Protein AF-A0A5C4X2U1-F1 (afdb_monomer)

Radius of gyration: 14.79 Å; Cα contacts (8 Å, |Δi|>4): 29; chains: 1; bounding box: 51×21×28 Å

Foldseek 3Di:
DPPDPPQQDAPDDDDPPVVVVVLCVCCVVPADDDPVNVVVVVVLNPDSYHNPDDRRVVVVVVVVPPD

Solvent-accessible surface area (backbone atoms only — not comparable to full-atom values): 4299 Å² total; per-residue (Å²): 132,84,80,72,80,76,71,46,63,70,64,62,79,88,66,57,69,69,58,53,51,53,52,47,55,49,31,75,73,71,56,88,81,53,7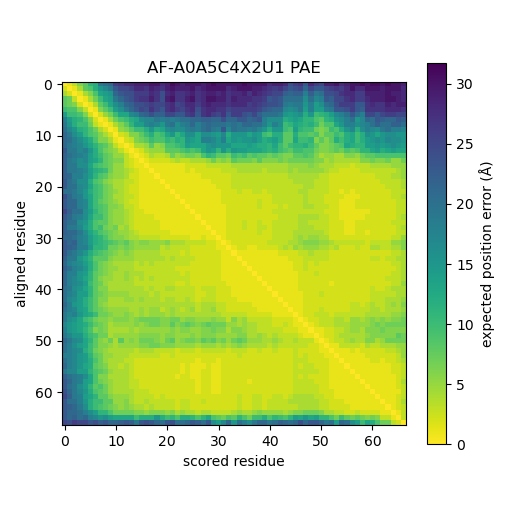2,67,58,52,49,50,53,52,52,52,72,70,45,76,57,55,49,76,75,72,56,68,60,60,51,51,51,51,52,70,73,74,107

Secondary structure (DSSP, 8-state):
----------------HHHHHHHHHHHHHH----HHHHHHHHHHHHSSS---PPPHHHHHHHHHHH-

Sequence (67 aa):
MSESESSAPANRYPAADEWQAVDRYFTDTLVGVDDALIAARRSGAATSMPNAEVAANQGAFRGLIIA

Structure (mmCIF, N/CA/C/O backbone):
data_AF-A0A5C4X2U1-F1
#
_entry.id   AF-A0A5C4X2U1-F1
#
loop_
_atom_site.group_PDB
_atom_site.id
_atom_site.type_symbol
_atom_site.label_atom_id
_atom_site.label_alt_id
_atom_site.label_comp_id
_atom_site.label_asym_id
_atom_site.label_entity_id
_atom_site.label_seq_id
_atom_site.pdbx_PDB_ins_code
_atom_site.Cartn_x
_atom_site.Cartn_y
_atom_site.Cartn_z
_atom_site.occupancy
_atom_site.B_iso_or_equiv
_atom_site.auth_seq_id
_atom_site.auth_comp_id
_atom_site.auth_asym_id
_atom_site.auth_atom_id
_atom_site.pdbx_PDB_model_num
ATOM 1 N N . MET A 1 1 ? 38.075 -7.695 -16.377 1.00 37.44 1 MET A N 1
ATOM 2 C CA . MET A 1 1 ? 37.306 -6.822 -15.469 1.00 37.44 1 MET A CA 1
ATOM 3 C C . MET A 1 1 ? 35.845 -7.075 -15.783 1.00 37.44 1 MET A C 1
ATOM 5 O O . MET A 1 1 ? 35.403 -6.630 -16.829 1.00 37.44 1 MET A O 1
ATOM 9 N N . SER A 1 2 ? 35.151 -7.892 -14.985 1.00 41.19 2 SER A N 1
ATOM 10 C CA . SER A 1 2 ? 33.697 -8.040 -15.127 1.00 41.19 2 SER A CA 1
ATOM 11 C C . SER A 1 2 ? 33.066 -6.814 -14.494 1.00 41.19 2 SER A C 1
ATOM 13 O O . SER A 1 2 ? 33.085 -6.678 -13.273 1.00 41.19 2 SER A O 1
ATOM 15 N N . GLU A 1 3 ? 32.579 -5.900 -15.325 1.00 46.06 3 GLU A N 1
ATOM 16 C CA . GLU A 1 3 ? 31.596 -4.908 -14.911 1.00 46.06 3 GLU A CA 1
ATOM 17 C C . GLU A 1 3 ? 30.354 -5.683 -14.472 1.00 46.06 3 GLU A C 1
ATOM 19 O O . GLU A 1 3 ? 29.617 -6.223 -15.293 1.00 46.06 3 GLU A O 1
ATOM 24 N N . SER A 1 4 ? 30.197 -5.841 -13.160 1.00 52.25 4 SER A N 1
ATOM 25 C CA . SER A 1 4 ? 28.980 -6.361 -12.553 1.00 52.25 4 SER A CA 1
ATOM 26 C C . SER A 1 4 ? 27.808 -5.556 -13.104 1.00 52.25 4 SER A C 1
ATOM 28 O O . SER A 1 4 ? 27.775 -4.339 -12.915 1.00 52.25 4 SER A O 1
ATOM 30 N N . GLU A 1 5 ? 26.893 -6.218 -13.816 1.00 51.84 5 GLU A N 1
ATOM 31 C CA . GLU A 1 5 ? 25.672 -5.613 -14.342 1.00 51.84 5 GLU A CA 1
ATOM 32 C C . GLU A 1 5 ? 25.027 -4.769 -13.242 1.00 51.84 5 GLU A C 1
ATOM 34 O O . GLU A 1 5 ? 24.655 -5.266 -12.176 1.00 51.84 5 GLU A O 1
ATOM 39 N N . SER A 1 6 ? 24.990 -3.458 -13.479 1.00 49.81 6 SER A N 1
ATOM 40 C CA . SER A 1 6 ? 24.424 -2.490 -12.554 1.00 49.81 6 SER A CA 1
ATOM 41 C C . SER A 1 6 ? 22.942 -2.811 -12.394 1.00 49.81 6 SER A C 1
ATOM 43 O O . SER A 1 6 ? 22.139 -2.521 -13.281 1.00 49.81 6 SER A O 1
ATOM 45 N N . SER A 1 7 ? 22.591 -3.462 -11.282 1.00 60.88 7 SER A N 1
ATOM 46 C CA . SER A 1 7 ? 21.209 -3.603 -10.824 1.00 60.88 7 SER A CA 1
ATOM 47 C C . SER A 1 7 ? 20.536 -2.238 -10.948 1.00 60.88 7 SER A C 1
ATOM 49 O O . SER A 1 7 ? 21.085 -1.252 -10.455 1.00 60.88 7 SER A O 1
ATOM 51 N N . ALA A 1 8 ? 19.385 -2.178 -11.628 1.00 56.16 8 ALA A N 1
ATOM 52 C CA . ALA A 1 8 ? 18.663 -0.939 -11.910 1.00 56.16 8 ALA A CA 1
ATOM 53 C C . ALA A 1 8 ? 18.665 -0.000 -10.686 1.00 56.16 8 ALA A C 1
ATOM 55 O O . ALA A 1 8 ? 18.425 -0.472 -9.566 1.00 56.16 8 ALA A O 1
ATOM 56 N N . PRO A 1 9 ? 18.957 1.306 -10.854 1.00 56.28 9 PRO A N 1
ATOM 57 C CA . PRO A 1 9 ? 19.092 2.214 -9.727 1.00 56.28 9 PRO A CA 1
ATOM 58 C C . PRO A 1 9 ? 17.790 2.220 -8.927 1.00 56.28 9 PRO A C 1
ATOM 60 O O . PRO A 1 9 ? 16.716 2.541 -9.443 1.00 56.28 9 PRO A O 1
ATOM 63 N N . ALA A 1 10 ? 17.878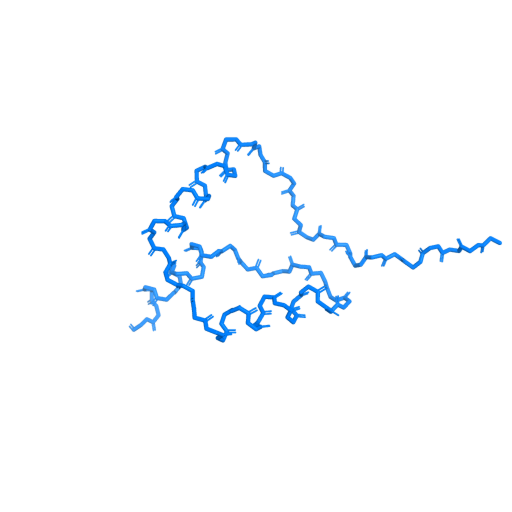 1.831 -7.655 1.00 62.81 10 ALA A N 1
ATOM 64 C CA . ALA A 1 10 ? 16.735 1.860 -6.766 1.00 62.81 10 ALA A CA 1
ATOM 65 C C . ALA A 1 10 ? 16.320 3.322 -6.566 1.00 62.81 10 ALA A C 1
ATOM 67 O O . ALA A 1 10 ? 17.007 4.077 -5.884 1.00 62.81 10 ALA A O 1
ATOM 68 N N . ASN A 1 11 ? 15.177 3.722 -7.127 1.00 64.56 11 ASN A N 1
ATOM 69 C CA . ASN A 1 11 ? 14.560 5.022 -6.856 1.00 64.56 11 ASN A CA 1
ATOM 70 C C . ASN A 1 11 ? 13.868 5.027 -5.477 1.00 64.56 11 ASN A C 1
ATOM 72 O O . ASN A 1 11 ? 12.719 5.429 -5.322 1.00 64.56 11 ASN A O 1
ATOM 76 N N . ARG A 1 12 ? 14.559 4.498 -4.465 1.00 66.44 12 ARG A N 1
ATOM 77 C CA . ARG A 1 12 ? 14.124 4.471 -3.074 1.00 66.44 12 ARG A CA 1
ATOM 78 C C . ARG A 1 12 ? 15.186 5.192 -2.268 1.00 66.44 12 ARG A C 1
ATOM 80 O O . ARG A 1 12 ? 16.262 4.652 -2.028 1.00 66.44 12 ARG A O 1
ATOM 87 N N . TYR A 1 13 ? 14.887 6.418 -1.864 1.00 66.56 13 TYR A N 1
ATOM 88 C CA . TYR A 1 13 ? 15.685 7.080 -0.843 1.00 66.56 13 TYR A CA 1
ATOM 89 C C . TYR A 1 13 ? 15.470 6.338 0.480 1.00 66.56 13 TYR A C 1
ATOM 91 O O . TYR A 1 13 ? 14.317 6.043 0.813 1.00 66.56 13 TYR A O 1
ATOM 99 N N . PRO A 1 14 ? 16.536 5.999 1.225 1.00 70.06 14 PRO A N 1
ATOM 100 C CA . PRO A 1 14 ? 16.377 5.369 2.525 1.00 70.06 14 PRO A CA 1
ATOM 101 C C . PRO A 1 14 ? 15.607 6.320 3.447 1.00 70.06 14 PRO A C 1
ATOM 103 O O . PRO A 1 14 ? 16.083 7.404 3.782 1.00 70.06 14 PRO A O 1
ATOM 106 N N . ALA A 1 15 ? 14.392 5.921 3.818 1.00 80.38 15 ALA A N 1
ATOM 107 C CA . ALA A 1 15 ? 13.630 6.574 4.872 1.00 80.38 15 ALA A CA 1
ATOM 108 C C . ALA A 1 15 ? 14.183 6.134 6.232 1.00 80.38 15 ALA A C 1
ATOM 110 O O . AL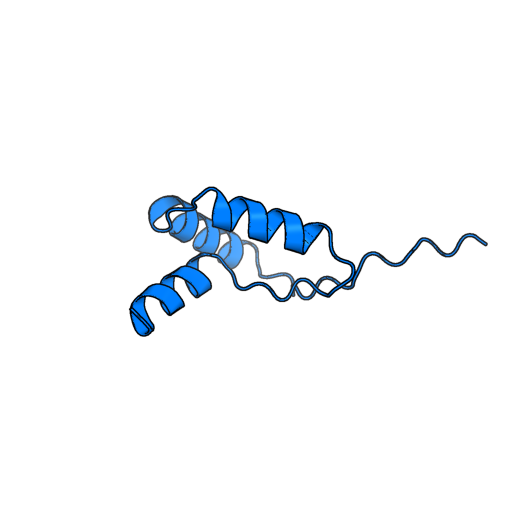A A 1 15 ? 14.618 4.986 6.360 1.00 80.38 15 ALA A O 1
ATOM 111 N N . ALA A 1 16 ? 14.139 7.016 7.236 1.00 92.81 16 ALA A N 1
ATOM 112 C CA . ALA A 1 16 ? 14.527 6.643 8.596 1.00 92.81 16 ALA 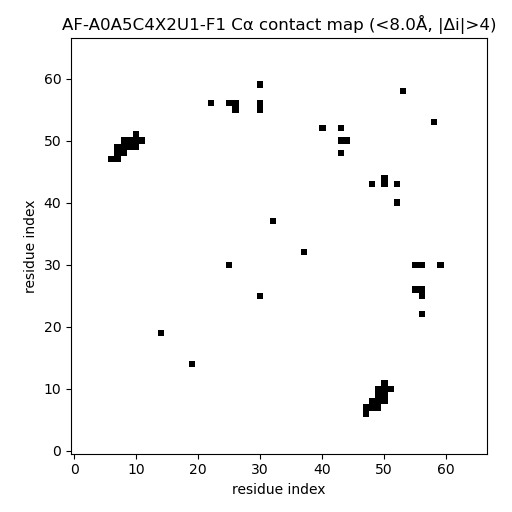A CA 1
ATOM 113 C C . ALA A 1 16 ? 13.661 5.478 9.109 1.00 92.81 16 ALA A C 1
ATOM 115 O O . ALA A 1 16 ? 12.512 5.312 8.682 1.00 92.81 16 ALA A O 1
ATOM 116 N N . ASP A 1 17 ? 14.211 4.669 10.011 1.00 94.12 17 ASP A N 1
ATOM 117 C CA . ASP A 1 17 ? 13.587 3.421 10.459 1.00 94.12 17 ASP A CA 1
ATOM 118 C C . ASP A 1 17 ? 12.202 3.647 11.079 1.00 94.12 17 ASP A C 1
ATOM 120 O O . ASP A 1 17 ? 11.291 2.840 10.888 1.00 94.12 17 ASP A O 1
ATOM 124 N N . GLU A 1 18 ? 11.999 4.781 11.750 1.00 94.94 18 GLU A N 1
ATOM 125 C CA . GLU A 1 18 ? 10.718 5.170 12.337 1.00 94.94 18 GLU A CA 1
ATOM 126 C C . GLU A 1 18 ? 9.642 5.357 11.264 1.00 94.94 18 GLU A C 1
ATOM 128 O O . GLU A 1 18 ? 8.511 4.897 11.426 1.00 94.94 18 GLU A O 1
ATOM 133 N N . TRP A 1 19 ? 9.998 5.970 10.131 1.00 93.75 19 TRP A N 1
ATOM 134 C CA . TRP A 1 19 ? 9.079 6.141 9.005 1.00 93.75 19 TRP A CA 1
ATOM 135 C C . TRP A 1 19 ? 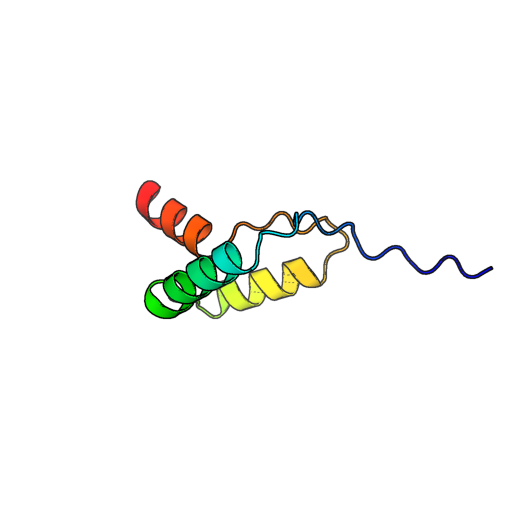8.715 4.800 8.378 1.00 93.75 19 TRP A C 1
ATOM 137 O O . TRP A 1 19 ? 7.548 4.567 8.074 1.00 93.75 19 TRP A O 1
ATOM 147 N N . GLN A 1 20 ? 9.683 3.889 8.243 1.00 92.69 20 GLN A N 1
ATOM 148 C CA . GLN A 1 20 ? 9.414 2.539 7.744 1.00 92.69 20 GLN A CA 1
ATOM 149 C C . GLN A 1 20 ? 8.521 1.741 8.704 1.00 92.69 20 GLN A C 1
ATOM 151 O O . GLN A 1 20 ? 7.660 0.983 8.259 1.00 92.69 20 GLN A O 1
ATOM 156 N N . ALA A 1 21 ? 8.716 1.900 10.016 1.00 95.75 21 ALA A N 1
ATOM 157 C CA . ALA A 1 21 ? 7.915 1.227 11.033 1.00 95.75 21 ALA A CA 1
ATOM 158 C C . ALA A 1 21 ? 6.455 1.702 11.010 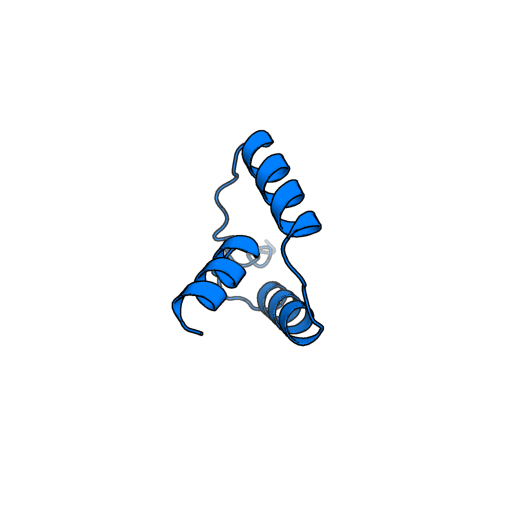1.00 95.75 21 ALA A C 1
ATOM 160 O O . ALA A 1 21 ? 5.541 0.876 11.031 1.00 95.75 21 ALA A O 1
ATOM 161 N N . VAL A 1 22 ? 6.237 3.015 10.909 1.00 96.19 22 VAL A N 1
ATOM 162 C CA . VAL A 1 22 ? 4.898 3.609 10.795 1.00 96.19 22 VAL A CA 1
ATOM 163 C C . VAL A 1 22 ? 4.214 3.183 9.493 1.00 96.19 22 VAL A C 1
ATOM 165 O O . VAL A 1 22 ? 3.057 2.763 9.521 1.00 96.19 22 VAL A O 1
ATOM 168 N N . ASP A 1 23 ? 4.928 3.238 8.365 1.00 94.94 23 ASP A N 1
ATOM 169 C CA . ASP A 1 23 ? 4.396 2.841 7.057 1.00 94.94 23 ASP A CA 1
ATOM 170 C C . ASP A 1 23 ? 3.968 1.368 7.039 1.00 94.94 23 ASP A C 1
ATOM 172 O O . ASP A 1 23 ? 2.879 1.036 6.561 1.00 94.94 23 ASP A O 1
ATOM 176 N N . ARG A 1 24 ? 4.783 0.493 7.646 1.00 94.81 24 ARG A N 1
ATOM 177 C CA . ARG A 1 24 ? 4.470 -0.929 7.820 1.00 94.81 24 ARG A CA 1
ATOM 178 C C . ARG A 1 24 ? 3.231 -1.130 8.680 1.00 94.81 24 ARG A C 1
ATOM 180 O O . ARG A 1 24 ? 2.317 -1.820 8.248 1.00 94.81 24 ARG A O 1
ATOM 187 N N . TYR A 1 25 ? 3.169 -0.494 9.851 1.00 97.00 25 TYR A N 1
ATOM 188 C CA . TYR A 1 25 ? 2.024 -0.624 10.753 1.00 97.00 25 TYR A CA 1
ATOM 189 C C . TYR A 1 25 ? 0.703 -0.266 10.060 1.00 97.00 25 TYR A C 1
ATOM 191 O O . TYR A 1 25 ? -0.259 -1.034 10.120 1.00 97.00 25 TYR A O 1
ATOM 199 N N . PHE A 1 26 ? 0.657 0.869 9.359 1.00 97.00 26 PHE A N 1
ATOM 200 C CA . PHE A 1 26 ? -0.557 1.284 8.660 1.00 97.00 26 PHE A CA 1
ATOM 201 C C . PHE A 1 26 ? -0.870 0.416 7.447 1.00 97.00 26 PHE A C 1
ATOM 203 O O . PHE A 1 26 ? -2.034 0.082 7.239 1.00 97.00 26 PHE A O 1
ATOM 210 N N . THR A 1 27 ? 0.136 0.028 6.663 1.00 95.81 27 THR A N 1
ATOM 211 C CA . THR A 1 27 ? -0.076 -0.838 5.498 1.00 95.81 27 THR A CA 1
ATOM 212 C C . THR A 1 27 ? -0.621 -2.200 5.921 1.00 95.81 27 THR A C 1
ATOM 214 O O . THR A 1 27 ? -1.644 -2.621 5.391 1.00 95.81 27 THR A O 1
ATOM 217 N N . ASP A 1 28 ? -0.013 -2.838 6.922 1.00 95.88 28 ASP A N 1
ATOM 218 C CA . ASP A 1 28 ? -0.421 -4.162 7.403 1.00 95.88 28 ASP A CA 1
ATOM 219 C C . ASP A 1 28 ? -1.821 -4.143 8.040 1.00 95.88 28 ASP A C 1
ATOM 221 O O . ASP A 1 28 ? -2.549 -5.132 7.980 1.00 95.88 28 ASP A O 1
ATOM 225 N N . THR A 1 29 ? -2.210 -3.016 8.648 1.00 97.44 29 THR A N 1
ATOM 226 C CA . THR A 1 29 ? -3.498 -2.892 9.349 1.00 97.44 29 THR A CA 1
ATOM 227 C C . THR A 1 29 ? -4.641 -2.458 8.428 1.00 97.44 29 THR A C 1
ATOM 229 O O . THR A 1 29 ? -5.783 -2.861 8.645 1.00 97.44 29 THR A O 1
ATOM 232 N N . LEU A 1 30 ? -4.371 -1.602 7.436 1.00 96.44 30 LEU A N 1
ATOM 233 C CA . LEU A 1 30 ? -5.414 -0.882 6.691 1.00 96.44 30 LEU A CA 1
ATOM 234 C C . LEU A 1 30 ? -5.477 -1.219 5.201 1.00 96.44 30 LEU A C 1
ATOM 236 O O . LEU A 1 30 ? -6.498 -0.944 4.570 1.00 96.44 30 LEU A O 1
ATOM 240 N N . VAL A 1 31 ? -4.411 -1.763 4.611 1.00 95.56 31 VAL A N 1
ATOM 241 C CA . VAL A 1 31 ? -4.329 -1.954 3.159 1.00 95.56 31 VAL A CA 1
ATOM 242 C C . VAL A 1 31 ? -4.483 -3.430 2.810 1.00 95.56 31 VAL A C 1
ATOM 244 O O . VAL A 1 31 ? -3.591 -4.241 3.044 1.00 95.56 31 VAL A O 1
ATOM 247 N N . GLY A 1 32 ? -5.612 -3.777 2.190 1.00 92.38 32 GLY A N 1
ATOM 248 C CA . GLY A 1 32 ? -5.789 -5.080 1.553 1.00 92.38 32 GLY A CA 1
ATOM 249 C C . GLY A 1 32 ? -4.976 -5.169 0.259 1.00 92.38 32 GLY A C 1
ATOM 250 O O . GLY A 1 32 ? -5.054 -4.273 -0.580 1.00 92.38 32 GLY A O 1
ATOM 251 N N . VAL A 1 33 ? -4.208 -6.247 0.090 1.00 91.31 33 VAL A N 1
ATOM 252 C CA . VAL A 1 33 ? -3.423 -6.514 -1.125 1.00 91.31 33 VAL A CA 1
ATOM 253 C C . VAL A 1 33 ? -3.962 -7.776 -1.794 1.00 91.31 33 VAL A C 1
ATOM 255 O O . VAL A 1 33 ? -3.986 -8.835 -1.170 1.00 91.31 33 VAL A O 1
ATOM 258 N N . ASP A 1 34 ? -4.387 -7.661 -3.052 1.00 95.31 34 ASP A N 1
ATOM 259 C CA . ASP A 1 34 ? -4.860 -8.787 -3.860 1.00 95.31 34 ASP A CA 1
ATOM 260 C C . ASP A 1 34 ? -3.745 -9.403 -4.728 1.00 95.31 34 ASP A C 1
ATOM 262 O O . ASP A 1 34 ? -2.610 -8.914 -4.796 1.00 95.31 34 ASP A O 1
ATOM 266 N N . ASP A 1 35 ? -4.078 -10.493 -5.420 1.00 97.56 35 ASP A N 1
ATOM 267 C CA . ASP A 1 35 ? -3.139 -11.210 -6.285 1.00 97.56 35 ASP A CA 1
ATOM 268 C C . ASP A 1 35 ? -2.608 -10.347 -7.440 1.00 97.56 35 ASP A C 1
ATOM 270 O O . ASP A 1 35 ? -1.454 -10.507 -7.853 1.00 97.56 35 ASP A O 1
ATOM 274 N N . ALA A 1 36 ? -3.410 -9.407 -7.949 1.00 96.38 36 ALA A N 1
ATOM 275 C CA . ALA A 1 36 ? -3.00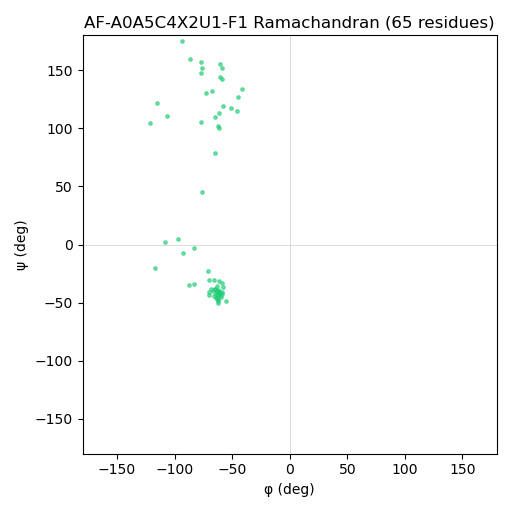7 -8.525 -9.037 1.00 96.38 36 ALA A CA 1
ATOM 276 C C . ALA A 1 36 ? -1.953 -7.512 -8.567 1.00 96.38 36 ALA A C 1
ATOM 278 O O . ALA A 1 36 ? -0.936 -7.322 -9.240 1.00 96.38 36 ALA A O 1
ATOM 279 N N . LEU A 1 37 ? -2.133 -6.918 -7.386 1.00 94.19 37 LEU A N 1
ATOM 280 C CA . LEU A 1 37 ? -1.156 -6.026 -6.761 1.00 94.19 37 LEU A CA 1
ATOM 281 C C . LEU A 1 37 ? 0.140 -6.766 -6.399 1.00 94.19 37 LEU A C 1
ATOM 283 O O . LEU A 1 37 ? 1.236 -6.234 -6.607 1.00 94.19 37 LEU A O 1
ATOM 287 N N . ILE A 1 38 ? 0.045 -8.015 -5.926 1.00 94.75 38 ILE A N 1
ATOM 288 C CA . ILE A 1 38 ? 1.219 -8.870 -5.684 1.00 94.75 38 ILE A CA 1
ATOM 289 C C . ILE A 1 38 ? 1.975 -9.127 -6.993 1.00 94.75 38 ILE A C 1
ATOM 291 O O . ILE A 1 38 ? 3.202 -8.981 -7.039 1.00 94.75 38 ILE A O 1
ATOM 295 N N . ALA A 1 39 ? 1.266 -9.495 -8.062 1.00 95.88 39 ALA A N 1
ATOM 296 C CA . ALA A 1 39 ? 1.861 -9.743 -9.371 1.00 95.88 39 ALA A CA 1
ATOM 297 C C . ALA A 1 39 ? 2.525 -8.481 -9.943 1.00 95.88 39 ALA A C 1
ATOM 299 O O . ALA A 1 39 ? 3.662 -8.548 -10.415 1.00 95.88 39 ALA A O 1
ATOM 300 N N . ALA A 1 40 ? 1.872 -7.322 -9.826 1.00 93.00 40 ALA A N 1
ATOM 301 C CA . ALA A 1 40 ? 2.422 -6.040 -10.255 1.00 93.00 40 ALA A CA 1
ATOM 302 C C . ALA A 1 40 ? 3.728 -5.706 -9.517 1.00 93.00 40 ALA A C 1
ATOM 304 O O . ALA A 1 40 ? 4.724 -5.355 -10.151 1.00 93.00 40 ALA A O 1
ATOM 305 N N . ARG A 1 41 ? 3.774 -5.899 -8.190 1.00 90.19 41 ARG A N 1
ATOM 306 C CA . ARG A 1 41 ? 4.989 -5.662 -7.394 1.00 90.19 41 ARG A CA 1
ATOM 307 C C . ARG A 1 41 ? 6.139 -6.586 -7.797 1.00 90.19 41 ARG A C 1
ATOM 309 O O . ARG A 1 41 ? 7.279 -6.136 -7.896 1.00 90.19 41 ARG A O 1
ATOM 316 N N . ARG A 1 42 ? 5.853 -7.866 -8.061 1.00 91.81 42 ARG A N 1
ATOM 317 C CA . ARG A 1 42 ? 6.852 -8.826 -8.567 1.00 91.81 42 ARG A CA 1
ATOM 318 C C . ARG A 1 42 ? 7.369 -8.428 -9.948 1.00 91.81 42 ARG A C 1
ATOM 320 O O . ARG A 1 42 ? 8.572 -8.478 -10.173 1.00 91.81 42 ARG A O 1
ATOM 327 N N . SER A 1 43 ? 6.480 -7.991 -10.840 1.00 91.31 43 SER A N 1
ATOM 328 C CA . SER A 1 43 ? 6.864 -7.490 -12.163 1.00 91.31 43 SER A CA 1
ATOM 329 C C . SER A 1 43 ? 7.758 -6.251 -12.067 1.00 91.31 43 SER A C 1
ATOM 331 O O . SER A 1 43 ? 8.722 -6.148 -12.819 1.00 91.31 43 SER A O 1
ATOM 333 N N . GLY A 1 44 ? 7.466 -5.334 -11.137 1.00 87.75 44 GLY A N 1
ATOM 334 C CA . GLY A 1 44 ? 8.292 -4.153 -10.871 1.00 87.75 44 GLY A CA 1
ATOM 335 C C . GLY A 1 44 ? 9.699 -4.509 -10.382 1.00 87.75 44 GLY A C 1
ATOM 336 O O . GLY A 1 44 ? 10.677 -3.929 -10.831 1.00 87.75 44 GLY A O 1
ATOM 337 N N . ALA A 1 45 ? 9.828 -5.531 -9.535 1.00 86.69 45 ALA A N 1
ATOM 338 C CA . ALA A 1 45 ? 11.136 -6.000 -9.078 1.00 86.69 45 ALA A CA 1
ATOM 339 C C . ALA A 1 45 ? 11.953 -6.726 -10.168 1.00 86.69 45 ALA A C 1
ATOM 341 O O . ALA A 1 45 ? 13.171 -6.823 -10.050 1.00 86.69 45 ALA A O 1
ATOM 342 N N . ALA A 1 46 ? 11.295 -7.263 -11.200 1.00 89.25 46 ALA A N 1
ATOM 343 C CA . ALA A 1 46 ? 11.931 -8.032 -12.271 1.00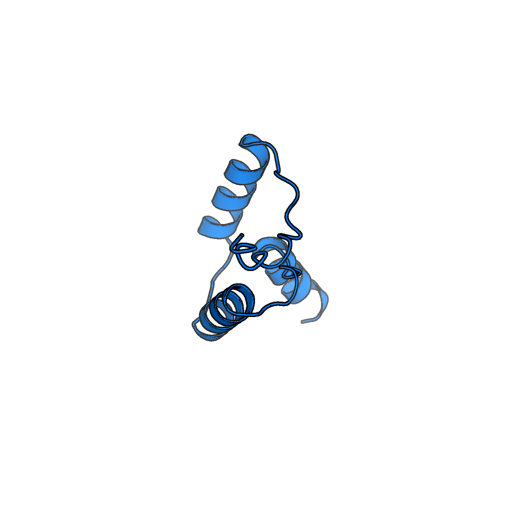 89.25 46 ALA A CA 1
ATOM 344 C C . ALA A 1 46 ? 12.339 -7.186 -13.493 1.00 89.25 46 ALA A C 1
ATOM 346 O O . ALA A 1 46 ? 12.966 -7.709 -14.413 1.00 89.25 46 ALA A O 1
ATOM 347 N N . THR A 1 47 ? 11.961 -5.907 -13.543 1.00 85.69 47 THR A N 1
ATOM 348 C CA . THR A 1 47 ? 12.308 -5.021 -14.661 1.00 85.69 47 THR A CA 1
ATOM 349 C C . THR A 1 47 ? 13.671 -4.357 -14.460 1.00 85.69 47 THR A C 1
ATOM 351 O O . THR A 1 47 ? 14.174 -4.234 -13.348 1.00 85.69 47 THR A O 1
ATOM 354 N N . SER A 1 48 ? 14.269 -3.892 -15.557 1.00 84.44 48 SER A N 1
ATOM 355 C CA . SER A 1 48 ? 15.464 -3.043 -15.545 1.00 84.44 48 SER A CA 1
ATOM 356 C C .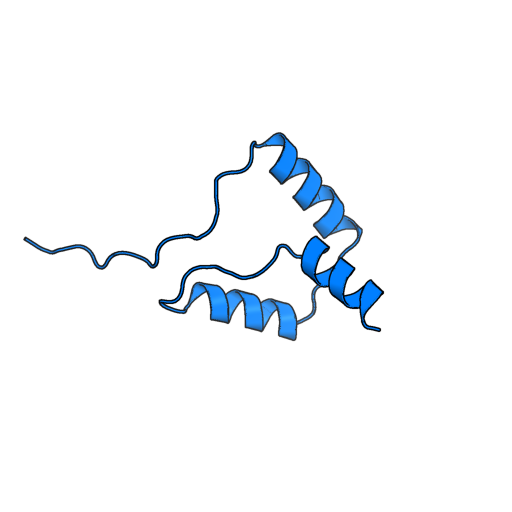 SER A 1 48 ? 15.142 -1.558 -15.329 1.00 84.44 48 SER A C 1
ATOM 358 O O . SER A 1 48 ? 16.049 -0.727 -15.298 1.00 84.44 48 SER A O 1
ATOM 360 N N . MET A 1 49 ? 13.857 -1.199 -15.249 1.00 84.50 49 MET A N 1
ATOM 361 C CA . MET A 1 49 ? 13.421 0.172 -14.978 1.00 84.50 49 MET A CA 1
ATOM 362 C C . MET A 1 49 ? 13.599 0.518 -13.489 1.00 84.50 49 MET A C 1
ATOM 364 O O . MET A 1 49 ? 13.513 -0.371 -12.643 1.00 84.50 49 MET A O 1
ATOM 368 N N . PRO A 1 50 ? 13.812 1.798 -13.135 1.00 80.75 50 PRO A N 1
ATOM 369 C CA . PRO A 1 50 ? 13.867 2.217 -11.738 1.00 80.75 50 PRO A CA 1
ATOM 370 C C . PRO A 1 50 ? 12.564 1.893 -10.995 1.00 80.75 50 PRO A C 1
ATOM 372 O O . PRO A 1 50 ? 11.478 2.071 -11.547 1.00 80.75 50 PRO A O 1
ATOM 375 N N . ASN A 1 51 ? 12.682 1.486 -9.728 1.00 78.06 51 ASN A N 1
ATOM 376 C CA . ASN A 1 51 ? 11.558 1.188 -8.828 1.00 78.06 51 ASN A CA 1
ATOM 377 C C . ASN A 1 51 ? 10.727 2.452 -8.520 1.00 78.06 51 ASN A C 1
ATOM 379 O O . ASN A 1 51 ? 10.933 3.103 -7.496 1.00 78.06 51 ASN A O 1
ATOM 383 N N . ALA A 1 52 ? 9.860 2.853 -9.450 1.00 85.12 52 ALA A N 1
ATOM 384 C CA . ALA A 1 52 ? 9.040 4.063 -9.386 1.00 85.12 52 ALA A CA 1
ATOM 385 C C . ALA A 1 52 ? 7.613 3.803 -8.872 1.00 85.12 52 ALA A C 1
ATOM 387 O O . ALA A 1 52 ? 6.775 4.708 -8.879 1.00 85.12 52 ALA A O 1
ATOM 388 N N . GLU A 1 53 ? 7.312 2.572 -8.458 1.00 88.12 53 GLU A N 1
ATOM 389 C CA . GLU A 1 53 ? 6.050 2.240 -7.820 1.00 88.12 53 GLU A CA 1
ATOM 390 C C . GLU A 1 53 ? 5.855 3.027 -6.519 1.00 88.12 53 GLU A C 1
ATOM 392 O O . GLU A 1 53 ? 6.789 3.281 -5.757 1.00 88.12 53 GLU A O 1
ATOM 397 N N . VAL A 1 54 ? 4.609 3.412 -6.254 1.00 91.38 54 VAL A N 1
ATOM 398 C CA . VAL A 1 54 ? 4.247 4.085 -5.006 1.00 91.38 54 VAL A CA 1
ATOM 399 C C . VAL A 1 54 ? 4.157 3.083 -3.851 1.00 91.38 54 VAL A C 1
ATOM 401 O O . VAL A 1 54 ? 3.901 1.896 -4.060 1.00 91.38 54 VAL A O 1
ATOM 404 N N . ALA A 1 55 ? 4.313 3.568 -2.616 1.00 90.44 55 ALA A N 1
ATOM 405 C CA . ALA A 1 55 ? 4.016 2.774 -1.426 1.00 90.44 55 ALA A CA 1
ATOM 406 C C . ALA A 1 55 ? 2.534 2.349 -1.392 1.00 90.44 55 ALA A C 1
ATOM 408 O O . ALA A 1 55 ? 1.665 2.999 -1.981 1.00 90.44 55 ALA A O 1
ATOM 409 N N . ALA A 1 56 ? 2.234 1.250 -0.698 1.00 93.56 56 ALA A N 1
ATOM 410 C CA . ALA A 1 56 ? 0.904 0.638 -0.707 1.00 93.56 56 ALA A CA 1
ATOM 411 C C . ALA A 1 56 ? -0.190 1.588 -0.185 1.00 93.56 56 ALA A C 1
ATOM 413 O O . ALA A 1 56 ? -1.245 1.714 -0.802 1.00 93.56 56 ALA A O 1
ATOM 414 N N . ASN A 1 57 ? 0.088 2.328 0.890 1.00 94.25 57 ASN A N 1
ATOM 415 C CA . ASN A 1 57 ? -0.803 3.365 1.416 1.00 94.25 57 ASN A CA 1
ATOM 416 C C . ASN A 1 57 ? -1.036 4.529 0.431 1.00 94.25 57 ASN A C 1
ATOM 418 O O . ASN A 1 57 ? -2.150 5.037 0.345 1.00 94.25 57 ASN A O 1
ATOM 422 N N . GLN A 1 58 ? -0.032 4.924 -0.357 1.00 94.12 58 GLN A N 1
ATOM 423 C CA . GLN A 1 58 ? -0.170 5.945 -1.403 1.00 94.12 58 GLN A CA 1
ATOM 424 C C . GLN A 1 58 ? -1.043 5.443 -2.563 1.00 94.12 58 GLN A C 1
ATOM 426 O O . GLN A 1 58 ? -1.857 6.193 -3.102 1.00 94.12 58 GLN A O 1
ATOM 431 N N . GLY A 1 59 ? -0.911 4.164 -2.931 1.00 94.44 59 GLY A N 1
ATOM 432 C CA . GLY A 1 59 ? -1.805 3.500 -3.883 1.00 94.44 59 GLY A CA 1
ATOM 433 C C . GLY A 1 59 ? -3.247 3.426 -3.370 1.00 94.44 59 GLY A C 1
ATOM 434 O O . GLY A 1 59 ? -4.173 3.795 -4.090 1.00 94.44 59 GLY A O 1
ATOM 435 N N . ALA A 1 60 ? -3.434 3.039 -2.106 1.00 94.62 60 ALA A N 1
ATOM 436 C CA . ALA A 1 60 ? -4.745 3.002 -1.459 1.00 94.62 60 ALA A CA 1
ATOM 437 C C . ALA A 1 60 ? -5.396 4.394 -1.402 1.00 94.62 60 ALA A C 1
ATOM 439 O O . ALA A 1 60 ? -6.557 4.545 -1.772 1.00 94.62 60 ALA A O 1
ATOM 440 N N . PHE A 1 61 ? -4.637 5.430 -1.032 1.00 96.12 61 PHE A N 1
ATOM 441 C CA . PHE A 1 61 ? -5.111 6.815 -1.044 1.00 96.12 61 PHE A CA 1
ATOM 442 C C . PHE A 1 61 ? -5.566 7.265 -2.438 1.00 96.12 61 PHE A C 1
ATOM 444 O O . PHE A 1 61 ? -6.629 7.866 -2.570 1.00 96.12 61 PHE A O 1
ATOM 451 N N . ARG A 1 62 ? -4.817 6.923 -3.498 1.00 95.31 62 ARG A N 1
ATOM 452 C CA . ARG A 1 62 ? -5.260 7.166 -4.883 1.00 95.31 62 ARG A CA 1
ATOM 453 C C . ARG A 1 62 ? -6.586 6.473 -5.194 1.00 95.31 62 ARG A C 1
ATOM 455 O O . ARG A 1 62 ? -7.438 7.091 -5.827 1.00 95.31 62 ARG A O 1
ATOM 462 N N . GLY A 1 63 ? -6.767 5.237 -4.728 1.00 92.56 63 GLY A N 1
ATOM 463 C CA . GLY A 1 63 ? -8.032 4.509 -4.841 1.00 92.56 63 GLY A CA 1
ATOM 464 C C . GLY A 1 63 ? -9.202 5.241 -4.180 1.00 92.56 63 GLY A C 1
ATOM 465 O O . GLY A 1 63 ? -10.287 5.258 -4.740 1.00 92.56 63 GLY A O 1
ATOM 466 N N . LEU A 1 64 ? -8.979 5.917 -3.049 1.00 93.81 64 LEU A N 1
ATOM 467 C CA . LEU A 1 64 ? -10.013 6.713 -2.374 1.00 93.81 64 LEU A CA 1
ATOM 468 C C . LEU A 1 64 ? -10.398 7.994 -3.130 1.00 93.81 64 LEU A C 1
ATOM 470 O O . LEU A 1 64 ? -11.526 8.455 -2.995 1.00 93.81 64 LEU A O 1
ATOM 474 N N . ILE A 1 65 ? -9.471 8.599 -3.881 1.00 95.25 65 ILE A N 1
ATOM 475 C CA . ILE A 1 65 ? -9.710 9.880 -4.571 1.00 95.25 65 ILE A CA 1
ATOM 476 C C . ILE A 1 65 ? -10.429 9.695 -5.913 1.00 95.25 65 ILE A C 1
ATOM 478 O O . ILE A 1 65 ? -11.164 10.583 -6.335 1.00 95.25 65 ILE A O 1
ATOM 482 N N . ILE A 1 66 ? -10.159 8.594 -6.615 1.00 87.25 66 ILE A N 1
ATOM 483 C CA . ILE A 1 66 ? -10.550 8.412 -8.025 1.00 87.25 66 ILE A CA 1
ATOM 484 C C . ILE A 1 66 ? -11.695 7.383 -8.170 1.00 87.25 66 ILE A C 1
ATOM 486 O O . ILE A 1 66 ? -12.098 7.076 -9.289 1.00 87.25 66 ILE A O 1
ATOM 490 N N . ALA A 1 67 ? -12.206 6.845 -7.057 1.00 56.53 67 ALA A N 1
ATOM 491 C CA . ALA A 1 67 ? -13.332 5.907 -7.039 1.00 56.53 67 ALA A CA 1
ATOM 492 C C . ALA A 1 67 ? -14.668 6.551 -7.436 1.00 56.53 67 ALA A C 1
ATOM 494 O O . ALA A 1 67 ? -14.926 7.706 -7.026 1.00 56.53 67 ALA A O 1
#

Organism: NCBI:txid1857024

pLDDT: mean 84.06, std 16.26, range [37.44, 97.56]

Mean predicted aligned error: 7.46 Å